Protein AF-A0A8J4WT56-F1 (afdb_monomer_lite)

pLDDT: mean 84.72, std 15.03, range [52.16, 97.75]

InterPro domains:
  IPR002172 Low-density lipoprotein (LDL) receptor class A repeat [PF00057] (13-49)
  IPR002172 Low-density lipoprotein (LDL) receptor class A repeat [PS50068] (13-49)
  IPR002172 Low-density lipoprotein (LDL) receptor class A repeat [SM00192] (13-49)
  IPR002172 Low-density lipoprotein (LDL) receptor class A repeat [cd00112] (14-49)
  IPR023415 Low-density lipoprotein (LDL) receptor class A, conserved site [PS01209] (27-49)
  IPR036055 LDL receptor-like superfamily [G3DSA:4.10.400.10] (9-49)
  IPR036055 LDL receptor-like superfamily [SSF57424] (12-49)

Radius of gyration: 13.43 Å; chains: 1; bounding box: 26×35×30 Å

Organism: Clarias magur (NCBI:txid1594786)

Sequence (49 aa):
ALTVFNVSEEHDPCPLGYFPCGNLSSCLPQLLHCNGVDDCGNQADEDNC

Secondary structure (DSSP, 8-state):
--------SS-----TTEEE-TTSS-EEEGGGTTSSS-SSSSSTTTTT-

Foldseek 3Di:
DDDDDPDPPDDDQDDPQWHDLVPDPDIDGPVQQCPPDCPSVVCSSNPPD

Structure (mmCIF, N/CA/C/O backbone):
data_AF-A0A8J4WT56-F1
#
_entry.id   AF-A0A8J4WT56-F1
#
loop_
_atom_site.group_PDB
_atom_site.id
_atom_site.type_symbol
_atom_site.label_atom_id
_atom_site.label_alt_id
_atom_site.label_comp_id
_atom_site.label_asym_id
_atom_site.label_entity_id
_atom_site.label_seq_id
_atom_site.pdbx_PDB_ins_code
_atom_site.Cartn_x
_atom_site.Cartn_y
_atom_site.Cartn_z
_atom_site.occupancy
_atom_site.B_iso_or_equiv
_atom_site.auth_seq_id
_atom_site.auth_comp_id
_atom_site.auth_asym_id
_atom_site.auth_atom_id
_atom_site.pdbx_PDB_model_num
ATOM 1 N N . ALA A 1 1 ? 8.379 22.924 -20.316 1.00 52.16 1 ALA A N 1
ATOM 2 C CA . ALA A 1 1 ? 9.143 21.676 -20.500 1.00 52.16 1 ALA A CA 1
ATOM 3 C C . ALA A 1 1 ? 9.825 21.325 -19.181 1.00 52.16 1 ALA A C 1
ATOM 5 O O . ALA A 1 1 ? 10.908 21.820 -18.917 1.00 52.16 1 ALA A O 1
ATOM 6 N N . LEU A 1 2 ? 9.123 20.586 -18.322 1.00 56.16 2 LEU A N 1
ATOM 7 C CA . LEU A 1 2 ? 9.502 20.109 -16.979 1.00 56.16 2 LEU A CA 1
ATOM 8 C C . LEU A 1 2 ? 8.573 18.890 -16.750 1.00 56.16 2 LEU A C 1
ATOM 10 O O . LEU A 1 2 ? 7.424 18.981 -17.170 1.00 56.16 2 LEU A O 1
ATOM 14 N N . THR A 1 3 ? 8.948 17.726 -16.220 1.00 56.12 3 THR A N 1
ATOM 15 C CA . THR A 1 3 ? 9.818 17.397 -15.079 1.00 56.12 3 THR A CA 1
ATOM 16 C C . THR A 1 3 ? 10.363 15.961 -15.252 1.00 56.12 3 THR A C 1
ATOM 18 O O . THR A 1 3 ? 9.612 15.084 -15.650 1.00 56.12 3 THR A O 1
ATOM 21 N N . VAL A 1 4 ? 11.676 15.734 -15.140 1.00 63.38 4 VAL A N 1
ATOM 22 C CA . VAL A 1 4 ? 12.360 15.137 -13.966 1.00 63.38 4 VAL A CA 1
ATOM 23 C C . VAL A 1 4 ? 12.314 13.594 -13.935 1.00 63.38 4 VAL A C 1
ATOM 25 O O . VAL A 1 4 ? 11.263 12.988 -13.796 1.00 63.38 4 VAL A O 1
ATOM 28 N N . PHE A 1 5 ? 13.529 13.035 -13.997 1.00 55.50 5 PHE A N 1
ATOM 29 C CA . PHE A 1 5 ? 13.973 11.639 -13.897 1.00 55.50 5 PHE A CA 1
ATOM 30 C C . PHE A 1 5 ? 13.916 10.757 -15.150 1.00 55.50 5 PHE A C 1
ATOM 32 O O . PHE A 1 5 ? 12.947 10.084 -15.468 1.00 55.50 5 PHE A O 1
ATOM 39 N N . ASN A 1 6 ? 15.085 10.692 -15.784 1.00 68.94 6 ASN A N 1
ATOM 40 C CA . ASN A 1 6 ? 15.569 9.548 -16.537 1.00 68.94 6 ASN A CA 1
ATOM 41 C C . ASN A 1 6 ? 15.823 8.391 -15.543 1.00 68.94 6 ASN A C 1
ATOM 43 O O . ASN A 1 6 ? 16.958 8.213 -15.101 1.00 68.94 6 ASN A O 1
ATOM 47 N N . VAL A 1 7 ? 14.776 7.679 -15.113 1.00 57.47 7 VAL A N 1
ATOM 48 C CA . VAL A 1 7 ? 14.930 6.384 -14.427 1.00 57.47 7 VAL A CA 1
ATOM 49 C C . VAL A 1 7 ? 14.886 5.324 -15.516 1.00 57.47 7 VAL A C 1
ATOM 51 O O . VAL A 1 7 ? 13.927 5.250 -16.274 1.00 57.47 7 VAL A O 1
ATOM 54 N N . SER A 1 8 ? 15.980 4.590 -15.658 1.00 58.34 8 SER A N 1
ATOM 55 C CA . SER A 1 8 ? 16.093 3.393 -16.489 1.00 58.34 8 SER A CA 1
ATOM 56 C C . SER A 1 8 ? 14.839 2.518 -16.388 1.00 58.34 8 SER A C 1
ATOM 58 O O . SER A 1 8 ? 14.432 2.194 -15.275 1.00 58.34 8 SER A O 1
ATOM 60 N N . GLU A 1 9 ? 14.266 2.130 -17.534 1.00 63.22 9 GLU A N 1
ATOM 61 C CA . GLU A 1 9 ? 13.248 1.076 -17.658 1.00 63.22 9 GLU A CA 1
ATOM 62 C C . GLU A 1 9 ? 13.793 -0.272 -17.140 1.00 63.22 9 GLU A C 1
ATOM 64 O O . GLU A 1 9 ? 14.166 -1.142 -17.920 1.00 63.22 9 GLU A O 1
ATOM 69 N N . GLU A 1 10 ? 13.877 -0.452 -15.823 1.00 63.88 10 GLU A N 1
ATOM 70 C CA . GLU A 1 10 ? 14.072 -1.750 -15.177 1.00 63.88 10 GLU A CA 1
ATOM 71 C C . GLU A 1 10 ? 13.368 -1.770 -13.817 1.00 63.88 10 GLU A C 1
ATOM 73 O O . GLU A 1 10 ? 13.864 -1.241 -12.824 1.00 63.88 10 GLU A O 1
ATOM 78 N N . HIS A 1 11 ? 12.216 -2.448 -13.824 1.00 60.31 11 HIS A N 1
ATOM 79 C CA . HIS A 1 11 ? 11.422 -2.889 -12.679 1.00 60.31 11 HIS A CA 1
ATOM 80 C C . HIS A 1 11 ? 10.869 -1.755 -11.816 1.00 60.31 11 HIS A C 1
ATOM 82 O O . HIS A 1 11 ? 11.418 -1.477 -10.759 1.00 60.31 11 HIS A O 1
ATOM 88 N N . ASP A 1 12 ? 9.768 -1.129 -12.238 1.00 58.66 12 ASP A N 1
ATOM 89 C CA . ASP A 1 12 ? 9.050 -0.165 -11.400 1.00 58.66 12 ASP A CA 1
ATOM 90 C C . ASP A 1 12 ? 8.502 -0.859 -10.137 1.00 58.66 12 ASP A C 1
ATOM 92 O O . ASP A 1 12 ? 7.499 -1.580 -10.225 1.00 58.66 12 ASP A O 1
ATOM 96 N N . PRO A 1 13 ? 9.102 -0.654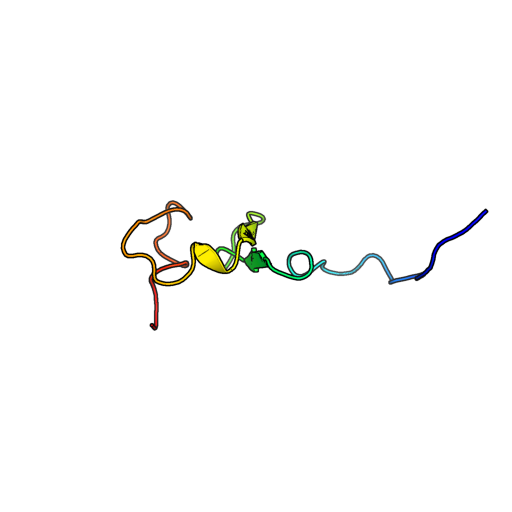 -8.941 1.00 78.88 13 PRO A N 1
ATOM 97 C CA . PRO A 1 13 ? 8.354 -0.857 -7.716 1.00 78.88 13 PRO A CA 1
ATOM 98 C C . PRO A 1 13 ? 7.173 0.116 -7.752 1.00 78.88 13 PRO A C 1
ATOM 100 O O . PRO A 1 13 ? 7.268 1.205 -8.320 1.00 78.88 13 PRO A O 1
ATOM 103 N N . CYS A 1 14 ? 6.048 -0.283 -7.173 1.00 88.50 14 CYS A N 1
ATOM 104 C CA . CYS A 1 14 ? 4.834 0.523 -7.142 1.00 88.50 14 CYS A CA 1
ATOM 105 C C . CYS A 1 14 ? 5.093 2.017 -6.855 1.00 88.50 14 CYS A C 1
ATOM 107 O O . CYS A 1 14 ? 6.002 2.346 -6.085 1.00 88.50 14 CYS A O 1
ATOM 109 N N . PRO A 1 15 ? 4.299 2.932 -7.450 1.00 89.31 15 PRO A N 1
ATOM 110 C CA . PRO A 1 15 ? 4.502 4.367 -7.281 1.00 89.31 15 PRO A CA 1
ATOM 111 C C . PRO A 1 15 ? 4.504 4.761 -5.801 1.00 89.31 15 PRO A C 1
ATOM 113 O O . PRO A 1 15 ? 3.929 4.076 -4.958 1.00 89.31 15 PRO A O 1
ATOM 116 N N . LEU A 1 16 ? 5.126 5.895 -5.472 1.00 88.56 16 LEU A N 1
ATOM 117 C CA . LEU A 1 16 ? 5.196 6.368 -4.087 1.00 88.56 16 LEU A CA 1
ATOM 118 C C . LEU A 1 16 ? 3.805 6.399 -3.434 1.00 88.56 16 LEU A C 1
ATOM 120 O O . LEU A 1 16 ? 2.861 6.970 -3.980 1.00 88.56 16 LEU A O 1
ATOM 124 N N . GLY A 1 17 ? 3.699 5.791 -2.252 1.00 89.25 17 GLY A N 1
ATOM 125 C CA . GLY A 1 17 ? 2.431 5.625 -1.536 1.00 89.25 17 GLY A CA 1
ATOM 126 C C . GLY A 1 17 ? 1.655 4.355 -1.899 1.00 89.25 17 GLY A C 1
ATOM 127 O O . GLY A 1 17 ? 0.571 4.153 -1.353 1.00 89.25 17 GLY A O 1
ATOM 128 N N . TYR A 1 18 ? 2.205 3.498 -2.761 1.00 94.44 18 TYR A N 1
ATOM 129 C CA . TYR A 1 18 ? 1.658 2.192 -3.115 1.00 94.44 18 TYR A CA 1
ATOM 130 C C . TYR A 1 18 ? 2.641 1.067 -2.772 1.00 94.44 18 TYR A C 1
ATOM 132 O O . TYR A 1 18 ? 3.848 1.290 -2.681 1.00 94.44 18 TYR A O 1
ATOM 140 N N . PHE A 1 19 ? 2.123 -0.148 -2.603 1.00 92.69 19 PHE A N 1
ATOM 141 C CA . PHE A 1 19 ? 2.906 -1.364 -2.389 1.00 92.69 19 PHE A CA 1
ATOM 142 C C . PHE A 1 19 ? 2.483 -2.476 -3.354 1.00 92.69 19 PHE A C 1
ATOM 144 O O . PHE A 1 19 ? 1.334 -2.482 -3.806 1.00 92.69 19 PHE A O 1
ATOM 151 N N . PRO A 1 20 ? 3.398 -3.397 -3.698 1.00 92.88 20 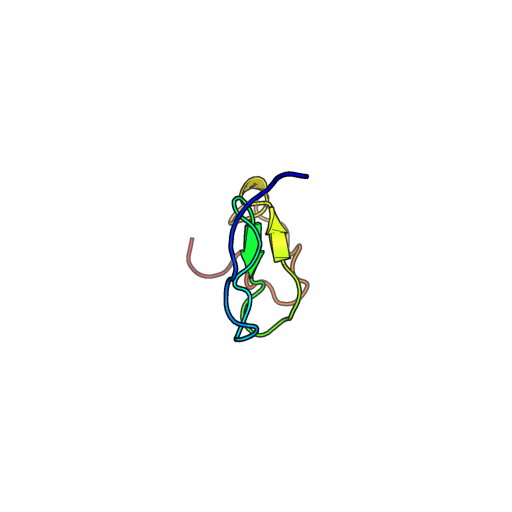PRO A N 1
ATOM 152 C CA . PRO A 1 20 ? 3.096 -4.499 -4.599 1.00 92.88 20 PRO A CA 1
ATOM 153 C C . PRO A 1 20 ? 2.325 -5.607 -3.887 1.00 92.88 20 PRO A C 1
ATOM 155 O O . PRO A 1 20 ? 2.664 -5.989 -2.768 1.00 92.88 20 PRO A O 1
ATOM 158 N N . CYS A 1 21 ? 1.366 -6.205 -4.589 1.00 94.56 21 CYS A N 1
ATOM 159 C CA . CYS A 1 21 ? 0.677 -7.426 -4.170 1.00 94.56 21 CYS A CA 1
ATOM 160 C C . CYS A 1 21 ? 1.561 -8.680 -4.349 1.00 94.56 21 CYS A C 1
ATOM 162 O O . CYS A 1 21 ? 1.217 -9.633 -5.061 1.00 94.56 21 CYS A O 1
ATOM 164 N N . GLY A 1 22 ? 2.756 -8.664 -3.755 1.00 87.88 22 GLY A N 1
ATOM 165 C CA . GLY A 1 22 ? 3.757 -9.721 -3.880 1.00 87.88 22 GLY A CA 1
ATOM 166 C C . GLY A 1 22 ? 4.289 -9.865 -5.311 1.00 87.88 22 GLY A C 1
ATOM 167 O O . GLY A 1 22 ? 4.931 -8.962 -5.835 1.00 87.88 22 GLY A O 1
ATOM 168 N N . ASN A 1 23 ? 4.036 -11.019 -5.940 1.00 86.94 23 ASN A N 1
ATOM 169 C CA . ASN A 1 23 ? 4.479 -11.316 -7.314 1.00 86.94 23 ASN A CA 1
ATOM 170 C C . ASN A 1 23 ? 3.506 -10.813 -8.397 1.00 86.94 23 ASN A C 1
ATOM 172 O O . ASN A 1 23 ? 3.705 -11.084 -9.582 1.00 86.94 23 ASN A O 1
ATOM 176 N N . LEU A 1 24 ? 2.429 -10.127 -8.012 1.00 85.44 24 LEU A N 1
ATOM 177 C CA . LEU A 1 24 ? 1.485 -9.540 -8.954 1.00 85.44 24 LEU A CA 1
ATOM 178 C C . LEU A 1 24 ? 1.987 -8.174 -9.424 1.00 85.44 24 LEU A C 1
ATOM 180 O O . LEU A 1 24 ? 2.537 -7.400 -8.649 1.00 85.44 24 LEU A O 1
ATOM 184 N N . SER A 1 25 ? 1.696 -7.828 -10.677 1.00 87.00 25 SER A N 1
ATOM 185 C CA . SER A 1 25 ? 1.915 -6.472 -11.208 1.00 87.00 25 SER A CA 1
ATOM 186 C C . SER A 1 25 ? 0.898 -5.442 -10.688 1.00 87.00 25 SER A C 1
ATOM 188 O O . SER A 1 25 ? 0.824 -4.331 -11.207 1.00 87.00 25 SER A O 1
ATOM 190 N N . SER A 1 26 ? 0.085 -5.820 -9.697 1.00 90.06 26 SER A N 1
ATOM 191 C CA . SER A 1 26 ? -0.896 -4.959 -9.045 1.00 90.06 26 SER A CA 1
ATOM 192 C C . SER A 1 26 ? -0.266 -4.217 -7.874 1.00 90.06 26 SER A C 1
ATOM 194 O O . SER A 1 26 ? 0.460 -4.799 -7.067 1.00 90.06 26 SER A O 1
ATOM 196 N N . CYS A 1 27 ? -0.610 -2.938 -7.770 1.00 93.94 27 CYS A N 1
ATOM 197 C CA . CYS A 1 27 ? -0.177 -2.055 -6.704 1.00 93.94 27 CYS A CA 1
ATOM 198 C C . CYS A 1 27 ? -1.393 -1.527 -5.953 1.00 93.94 27 CYS A C 1
ATOM 200 O O . CYS A 1 27 ? -2.321 -1.009 -6.578 1.00 93.94 27 CYS A O 1
ATOM 202 N N . LEU A 1 28 ? -1.359 -1.594 -4.628 1.00 94.88 28 LEU A N 1
ATOM 203 C CA . LEU A 1 28 ? -2.405 -1.044 -3.773 1.00 94.88 28 LEU A CA 1
ATOM 204 C C . LEU A 1 28 ? -1.893 0.165 -2.989 1.00 94.88 28 LEU A C 1
ATOM 206 O O . LEU A 1 28 ? -0.703 0.229 -2.674 1.00 94.88 28 LEU A O 1
ATOM 210 N N . PRO A 1 29 ? -2.754 1.148 -2.678 1.00 96.81 29 PRO A N 1
ATOM 211 C CA . PRO A 1 29 ? -2.379 2.252 -1.810 1.00 96.81 29 PRO A CA 1
ATOM 212 C C . PRO A 1 29 ? -2.027 1.740 -0.412 1.00 96.81 29 PRO A C 1
ATOM 214 O O . PRO A 1 29 ? -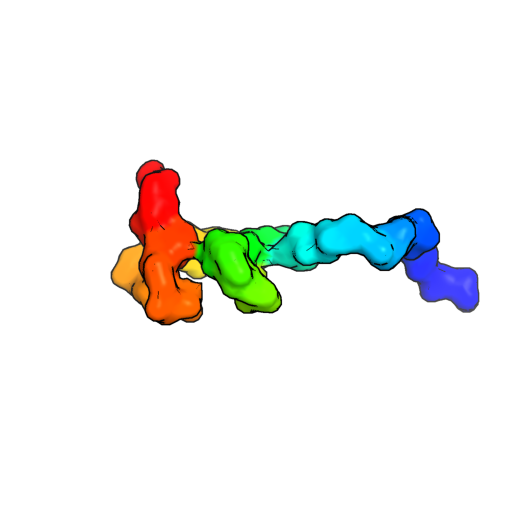2.697 0.861 0.112 1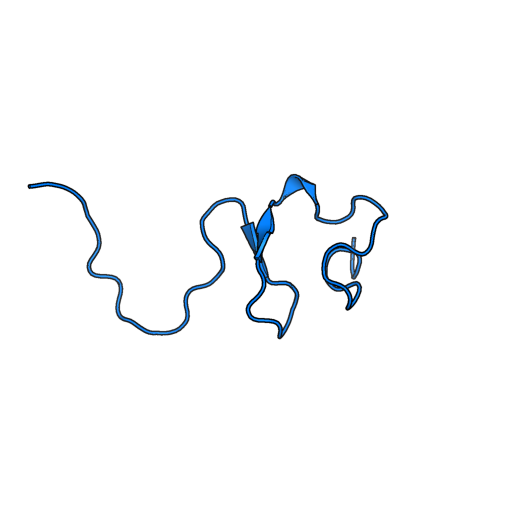.00 96.81 29 PRO A O 1
ATOM 217 N N . GLN A 1 30 ? -1.031 2.350 0.233 1.00 94.88 30 GLN A N 1
ATOM 218 C CA . GLN A 1 30 ? -0.548 1.973 1.573 1.00 94.88 30 GLN A CA 1
ATOM 219 C C . GLN A 1 30 ? -1.637 1.900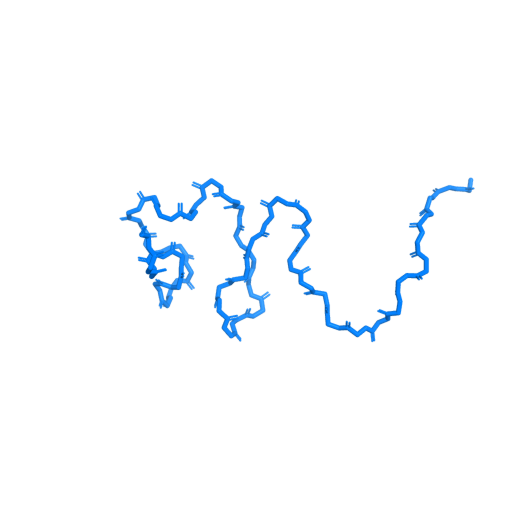 2.656 1.00 94.88 30 GLN A C 1
ATOM 221 O O . GLN A 1 30 ? -1.464 1.190 3.636 1.00 94.88 30 GLN A O 1
ATOM 226 N N . LEU A 1 31 ? -2.760 2.603 2.480 1.00 96.19 31 LEU A N 1
ATOM 227 C CA . LEU A 1 31 ? -3.912 2.534 3.385 1.00 96.19 31 LEU A CA 1
ATOM 228 C C . LEU A 1 31 ? -4.603 1.158 3.389 1.00 96.19 31 LEU A C 1
ATOM 230 O O . LEU A 1 31 ? -5.319 0.854 4.337 1.00 96.19 31 LEU A O 1
ATOM 234 N N . LEU A 1 32 ? -4.423 0.365 2.331 1.00 97.31 32 LEU A N 1
ATOM 235 C CA . LEU A 1 32 ? -5.012 -0.967 2.206 1.00 97.31 32 LEU A CA 1
ATOM 236 C C . LEU A 1 32 ? -4.121 -2.075 2.771 1.00 97.31 32 LEU A C 1
ATOM 238 O O . LEU A 1 32 ? -4.557 -3.205 2.846 1.00 97.31 32 LEU A O 1
ATOM 242 N N . HIS A 1 33 ? -2.890 -1.772 3.182 1.00 95.50 33 HIS A N 1
ATOM 243 C CA . HIS A 1 33 ? -2.033 -2.774 3.807 1.00 95.50 33 HIS A CA 1
ATOM 244 C C . HIS A 1 33 ? -2.510 -3.054 5.237 1.00 95.50 33 HIS A C 1
ATOM 246 O O . HIS A 1 33 ? -2.616 -2.113 6.033 1.00 95.50 33 HIS A O 1
ATOM 252 N N . CYS A 1 34 ? -2.728 -4.323 5.582 1.00 97.12 34 CYS A N 1
ATOM 253 C CA . CYS A 1 34 ? -3.172 -4.761 6.907 1.00 97.12 34 CYS A CA 1
ATOM 254 C C . CYS A 1 34 ? -4.493 -4.117 7.357 1.00 97.12 34 CYS A C 1
ATOM 256 O O . CYS A 1 34 ? -4.639 -3.708 8.518 1.00 97.12 34 CYS A O 1
ATOM 258 N N . ASN A 1 35 ? -5.444 -3.967 6.436 1.00 96.94 35 ASN A N 1
ATOM 259 C CA . ASN A 1 35 ? -6.757 -3.392 6.712 1.00 96.94 35 ASN A CA 1
ATOM 260 C C . ASN A 1 35 ? -7.813 -4.457 7.089 1.00 96.94 35 ASN A C 1
ATOM 262 O O . ASN A 1 35 ? -8.925 -4.096 7.491 1.00 96.94 35 ASN A O 1
ATOM 266 N N . GLY A 1 36 ? -7.469 -5.747 7.011 1.0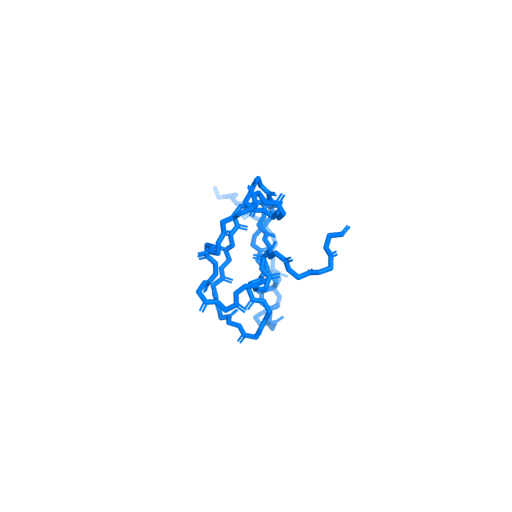0 97.25 36 GLY A N 1
ATOM 267 C CA . GLY A 1 36 ? -8.344 -6.882 7.296 1.00 97.25 36 GLY A CA 1
ATOM 268 C C . GLY A 1 36 ? -9.205 -7.344 6.114 1.00 97.25 36 GLY A C 1
ATOM 269 O O . GLY A 1 36 ? -10.160 -8.099 6.329 1.00 97.25 36 GLY A O 1
ATOM 270 N N . VAL A 1 37 ? -8.917 -6.890 4.893 1.00 97.75 37 VAL A N 1
ATOM 271 C CA . VAL A 1 37 ? -9.621 -7.219 3.648 1.00 97.75 37 VAL A CA 1
ATOM 272 C C . VAL A 1 37 ? -8.593 -7.692 2.624 1.00 97.75 37 VAL A C 1
ATOM 274 O O . VAL A 1 37 ? -7.573 -7.055 2.447 1.00 97.75 37 VAL A O 1
ATOM 277 N N . ASP A 1 38 ? -8.866 -8.799 1.930 1.00 96.94 38 ASP A N 1
ATOM 278 C CA . ASP A 1 38 ? -8.029 -9.245 0.806 1.00 96.94 38 ASP A CA 1
ATOM 279 C C . ASP A 1 38 ? -8.318 -8.379 -0.430 1.00 96.94 38 ASP A C 1
ATOM 281 O O . ASP A 1 38 ? -9.215 -8.680 -1.226 1.00 96.94 38 ASP A O 1
ATOM 285 N N . ASP A 1 39 ? -7.582 -7.277 -0.565 1.00 97.25 39 ASP A N 1
ATOM 286 C CA . ASP A 1 39 ? -7.651 -6.362 -1.701 1.00 97.25 39 ASP A CA 1
ATOM 287 C C . ASP A 1 39 ? -6.738 -6.830 -2.853 1.00 97.25 39 ASP A C 1
ATOM 289 O O . ASP A 1 39 ? -7.000 -6.524 -4.024 1.00 97.25 39 ASP A O 1
ATOM 293 N N . CYS A 1 40 ? -5.683 -7.606 -2.567 1.00 95.00 40 CYS A N 1
ATOM 294 C CA . CYS A 1 40 ? -4.805 -8.155 -3.603 1.00 95.00 40 CYS A CA 1
ATOM 295 C C . CYS A 1 40 ? -5.394 -9.377 -4.334 1.00 95.00 40 CYS A C 1
ATOM 297 O O . CYS A 1 40 ? -4.952 -9.704 -5.443 1.00 95.00 40 CYS A O 1
ATOM 299 N N . GLY A 1 41 ? -6.356 -10.078 -3.729 1.00 95.44 41 GLY A N 1
ATOM 300 C CA . GLY A 1 41 ? -6.902 -11.360 -4.194 1.00 95.44 41 GLY A CA 1
ATOM 301 C C . GLY A 1 41 ? -5.960 -12.554 -3.984 1.00 95.44 41 GLY A C 1
ATOM 302 O O . GLY A 1 41 ? -6.251 -13.668 -4.429 1.00 95.44 41 GLY A O 1
ATOM 303 N N . ASN A 1 42 ? -4.802 -12.316 -3.367 1.00 94.88 42 ASN A N 1
ATOM 304 C CA . ASN A 1 42 ? -3.832 -13.325 -2.951 1.00 94.88 42 ASN A CA 1
ATOM 305 C C . ASN A 1 42 ? -3.420 -13.161 -1.479 1.00 94.88 42 ASN A C 1
ATOM 307 O O . ASN A 1 42 ? -2.473 -13.827 -1.065 1.00 94.88 42 ASN A O 1
ATOM 311 N N . GLN A 1 43 ? -4.105 -12.291 -0.726 1.00 95.06 43 GLN A N 1
ATOM 312 C CA . GLN A 1 43 ? -3.853 -11.960 0.676 1.00 95.06 43 GLN A CA 1
ATOM 313 C C . GLN A 1 43 ? -2.452 -11.388 0.968 1.00 95.06 43 GLN A C 1
ATOM 315 O O . GLN A 1 43 ? -2.048 -11.294 2.123 1.00 95.06 43 GLN A O 1
ATOM 320 N N . ALA A 1 44 ? -1.689 -10.984 -0.054 1.00 95.69 44 ALA A N 1
ATOM 321 C CA . ALA A 1 44 ? -0.338 -10.456 0.145 1.00 95.69 44 ALA A CA 1
ATOM 322 C C . ALA A 1 44 ? -0.325 -9.116 0.900 1.00 95.69 44 ALA A C 1
ATOM 324 O O . ALA A 1 44 ? 0.667 -8.782 1.538 1.00 95.69 44 ALA A O 1
ATOM 325 N N . ASP A 1 45 ? -1.410 -8.352 0.811 1.00 96.19 45 ASP A N 1
ATOM 326 C CA . ASP A 1 45 ? -1.674 -7.128 1.565 1.00 96.19 45 ASP A CA 1
ATOM 327 C C . ASP A 1 45 ? -1.978 -7.358 3.049 1.00 96.19 45 ASP A C 1
ATOM 329 O O . ASP A 1 45 ? -1.840 -6.430 3.844 1.00 96.19 45 ASP A O 1
ATOM 333 N N . GLU A 1 46 ? -2.322 -8.589 3.423 1.00 97.38 46 GLU A N 1
ATOM 334 C CA . GLU A 1 46 ? -2.680 -8.994 4.786 1.00 97.38 46 GLU A CA 1
ATOM 335 C C . GLU A 1 46 ? -1.680 -10.009 5.382 1.00 97.38 46 GLU A C 1
ATOM 337 O O . GLU A 1 46 ? -1.851 -10.491 6.505 1.00 97.38 46 GLU A O 1
ATOM 342 N N . ASP A 1 47 ? -0.614 -10.339 4.647 1.00 94.31 47 ASP A N 1
ATOM 343 C CA . ASP A 1 47 ? 0.453 -11.234 5.094 1.00 94.31 47 ASP A CA 1
ATOM 344 C C . ASP A 1 47 ? 1.549 -10.460 5.856 1.00 94.31 47 ASP A C 1
ATOM 346 O O . ASP A 1 47 ? 2.140 -9.514 5.347 1.00 94.31 47 ASP A O 1
ATOM 350 N N . ASN A 1 48 ? 1.918 -10.939 7.052 1.00 86.50 48 ASN A N 1
ATOM 351 C CA . ASN A 1 48 ? 2.968 -10.357 7.917 1.00 86.50 48 ASN A CA 1
ATOM 352 C C . ASN A 1 48 ? 2.745 -8.883 8.313 1.00 86.50 48 ASN A C 1
ATOM 354 O O . ASN A 1 48 ? 3.665 -8.060 8.262 1.00 86.50 48 ASN A O 1
ATOM 358 N N . CYS A 1 49 ? 1.540 -8.600 8.798 1.00 87.75 49 CYS A N 1
ATOM 359 C CA . CYS A 1 49 ? 1.286 -7.522 9.749 1.00 87.75 49 CYS A CA 1
ATOM 360 C C . CYS A 1 49 ? 1.955 -7.832 11.114 1.00 87.75 49 CYS A C 1
ATOM 362 O O . CYS A 1 49 ? 2.425 -6.876 11.763 1.00 87.75 49 CYS A O 1
#